Protein AF-A0AAP4V3U7-F1 (afdb_monomer_lite)

Sequence (172 aa):
MREKKFRYTFKHIATDNIERKIYTLSQLETRNASELSPCFNSEFGYELIGRDEFTGLKDKLGNDIYEEDLIERNDGQIRRVYWHDKFADWVATDFGDSLYLFADESEVVGTTRGTMKIAYIINEDGTSNENFIIELKDYKKGVIIENYGEKFEVVSDNTSTVSILRISEENK

Secondary structure (DSSP, 8-state):
-PPPEEEEEEEETTT--EEEEEEEHHHHHHS-HHHH-GGG-GGGTEEEEEEEEEEEEE-TTSPEEETTEEEE-TTS-EEEEEEETTTTEEEETTTTEEGGGTGGG-EEEEESSSSEEEEEE--TTS---EEEEEE-S---TT-EEEETTEEEEEEEE-SSEEEEEE--TT--

Foldseek 3Di:
DPWKKKWWWKAQQVPRDIDIDMDTPVRVVPDDPCVRDVLSPCVRRIDTQDIWIFQPFAALVRHTDTAQFWKAAPLRDTWGWHQDPVVRAIATPDPRPHCVVCRNRIDRPGGLSGQKAKEFEADPVRDGDDIDIDGDPDADFQDWDADPNWIWGFHDDDSHYTYIYTDDPPPD

pLDDT: mean 87.05, std 10.26, range [39.94, 97.38]

InterPro domains:
  IPR019096 YopX protein [PF09643] (49-110)
  IPR023385 YopX-like, C-terminal [G3DSA:2.30.30.290] (56-167)

Structure (mmCIF, N/CA/C/O backbone):
data_AF-A0AAP4V3U7-F1
#
_entry.id   AF-A0AAP4V3U7-F1
#
loop_
_atom_site.group_PDB
_atom_site.id
_atom_site.type_symbol
_atom_site.label_atom_id
_atom_site.label_alt_id
_atom_site.label_comp_id
_atom_site.label_asym_id
_atom_site.label_entity_id
_atom_site.label_seq_id
_atom_site.pdbx_PDB_ins_code
_atom_site.Cartn_x
_atom_site.Cartn_y
_atom_site.Cartn_z
_atom_site.occupancy
_atom_site.B_iso_or_equiv
_atom_site.auth_seq_id
_atom_site.auth_comp_id
_atom_site.auth_asym_id
_atom_site.auth_atom_id
_atom_site.pdbx_PDB_model_num
ATOM 1 N N . MET A 1 1 ? 7.558 5.387 24.493 1.00 52.84 1 MET A N 1
ATOM 2 C CA . MET A 1 1 ? 7.219 4.488 23.368 1.00 52.84 1 MET A CA 1
ATOM 3 C C . MET A 1 1 ? 6.682 5.370 22.248 1.00 52.84 1 MET A C 1
ATOM 5 O O . MET A 1 1 ? 5.923 6.276 22.571 1.00 52.84 1 MET A O 1
ATOM 9 N N . ARG A 1 2 ? 7.131 5.217 20.993 1.00 70.50 2 ARG A N 1
ATOM 10 C CA . ARG A 1 2 ? 6.534 5.971 19.871 1.00 70.50 2 ARG A CA 1
ATOM 11 C C . ARG A 1 2 ? 5.090 5.491 19.700 1.00 70.50 2 ARG A C 1
ATOM 13 O O . ARG A 1 2 ? 4.848 4.293 19.818 1.00 70.50 2 ARG A O 1
ATOM 20 N N . GLU A 1 3 ? 4.148 6.407 19.501 1.00 81.69 3 GLU A N 1
ATOM 21 C CA . GLU A 1 3 ? 2.739 6.040 19.353 1.00 81.69 3 GLU A CA 1
ATOM 22 C C . GLU A 1 3 ? 2.547 5.226 18.065 1.00 81.69 3 GLU A C 1
ATOM 24 O O . GLU A 1 3 ? 2.918 5.671 16.976 1.00 81.69 3 GLU A O 1
ATOM 29 N N . LYS A 1 4 ? 2.006 4.009 18.200 1.00 91.00 4 LYS A N 1
ATOM 30 C CA . LYS A 1 4 ? 1.676 3.150 17.060 1.00 91.00 4 LYS A CA 1
ATOM 31 C C . LYS A 1 4 ? 0.425 3.677 16.368 1.00 91.00 4 LYS A C 1
ATOM 33 O O . LYS A 1 4 ? -0.514 4.106 17.039 1.00 91.00 4 LYS A O 1
ATOM 38 N N . LYS A 1 5 ? 0.406 3.621 15.039 1.00 95.19 5 LYS A N 1
ATOM 39 C CA . LYS A 1 5 ? -0.720 4.045 14.201 1.00 95.19 5 LYS A CA 1
ATOM 40 C C . LYS A 1 5 ? -1.063 2.938 13.217 1.00 95.19 5 LYS A C 1
ATOM 42 O O . LYS A 1 5 ? -0.170 2.250 12.731 1.00 95.19 5 LYS A O 1
ATOM 47 N N . PHE A 1 6 ? -2.345 2.815 12.912 1.00 96.06 6 PHE A N 1
ATOM 48 C CA . PHE A 1 6 ? -2.863 1.883 11.922 1.00 96.06 6 PHE A CA 1
ATOM 49 C C . PHE A 1 6 ? -3.754 2.624 10.943 1.00 96.06 6 PHE A C 1
ATOM 51 O O . PHE A 1 6 ? -4.601 3.429 11.348 1.00 96.06 6 PHE A O 1
ATOM 58 N N . ARG A 1 7 ? -3.587 2.318 9.661 1.00 96.75 7 ARG A N 1
ATOM 59 C CA . ARG A 1 7 ? -4.485 2.755 8.601 1.00 96.75 7 ARG A CA 1
ATOM 60 C C . ARG A 1 7 ? -5.429 1.615 8.245 1.00 96.75 7 ARG A C 1
ATOM 62 O O . ARG A 1 7 ? -5.001 0.530 7.868 1.00 96.75 7 ARG A O 1
ATOM 69 N N . TYR A 1 8 ? -6.721 1.877 8.359 1.00 95.69 8 TYR A N 1
ATOM 70 C CA . TYR A 1 8 ? -7.785 0.978 7.937 1.00 95.69 8 TYR A CA 1
ATOM 71 C C . TYR A 1 8 ? -8.337 1.467 6.607 1.00 95.69 8 TYR A C 1
ATOM 73 O O . TYR A 1 8 ? -8.726 2.632 6.493 1.00 95.69 8 TYR A O 1
ATOM 81 N N . THR A 1 9 ? -8.380 0.577 5.620 1.00 95.12 9 THR A N 1
ATOM 82 C CA . THR A 1 9 ? -8.947 0.865 4.301 1.00 95.12 9 THR A CA 1
ATOM 83 C C . THR A 1 9 ? -10.236 0.078 4.126 1.00 95.12 9 THR A C 1
ATOM 85 O O . THR A 1 9 ? -10.233 -1.151 4.191 1.00 95.12 9 THR A O 1
ATOM 88 N N . PHE A 1 10 ? -11.329 0.793 3.891 1.00 94.69 10 PHE A N 1
ATOM 89 C CA . PHE A 1 10 ? -12.663 0.247 3.698 1.00 94.69 10 PHE A CA 1
ATOM 90 C C . PHE A 1 10 ? -13.143 0.491 2.278 1.00 94.69 10 PHE A C 1
ATOM 92 O O . PHE A 1 10 ? -12.826 1.517 1.680 1.00 94.69 10 PHE A O 1
ATOM 99 N N . LYS A 1 11 ? -13.961 -0.427 1.777 1.00 93.19 11 LYS A N 1
ATOM 100 C CA . LYS A 1 11 ? -14.656 -0.319 0.503 1.00 93.19 11 LYS A CA 1
ATOM 101 C C . LYS A 1 11 ? -16.158 -0.338 0.746 1.00 93.19 11 LYS A C 1
ATOM 103 O O . LYS A 1 11 ? -16.675 -1.279 1.341 1.00 93.19 11 LYS A O 1
ATOM 108 N N . HIS A 1 12 ? -16.862 0.692 0.297 1.00 94.00 12 HIS A N 1
ATOM 109 C CA . HIS A 1 12 ? -18.318 0.694 0.313 1.00 94.00 12 HIS A CA 1
ATOM 110 C C . HIS A 1 12 ? -18.842 -0.173 -0.834 1.00 94.00 12 HIS A C 1
ATOM 112 O O . HIS A 1 12 ? -18.611 0.133 -2.004 1.00 94.00 12 HIS A O 1
ATOM 118 N N . ILE A 1 13 ? -19.563 -1.245 -0.511 1.00 91.44 13 ILE A N 1
ATOM 119 C CA . ILE A 1 13 ? -19.946 -2.291 -1.471 1.00 91.44 13 ILE A CA 1
ATOM 120 C C . ILE A 1 13 ? -20.829 -1.731 -2.593 1.00 91.44 13 ILE A C 1
ATOM 122 O O . ILE A 1 13 ? -20.663 -2.098 -3.751 1.00 91.44 13 ILE A O 1
ATOM 126 N N . ALA A 1 14 ? -21.760 -0.827 -2.272 1.00 92.56 14 ALA A N 1
ATOM 127 C CA . ALA A 1 14 ? -22.731 -0.340 -3.251 1.00 92.56 14 ALA A CA 1
ATOM 128 C C . ALA A 1 14 ? -22.174 0.727 -4.210 1.00 92.56 14 ALA A C 1
ATOM 130 O O . ALA A 1 14 ? -22.722 0.905 -5.294 1.00 92.56 14 ALA A O 1
ATOM 131 N N . THR A 1 15 ? -21.130 1.463 -3.813 1.00 91.50 15 THR A N 1
ATOM 132 C CA . THR A 1 15 ? -20.602 2.594 -4.605 1.00 91.50 15 THR A CA 1
ATOM 133 C C . THR A 1 15 ? -19.156 2.421 -5.044 1.00 91.50 15 THR A C 1
ATOM 135 O O . THR A 1 15 ? -18.649 3.279 -5.755 1.00 91.50 15 THR A O 1
ATOM 138 N N . ASP A 1 16 ? -18.486 1.351 -4.614 1.00 87.94 16 ASP A N 1
ATOM 139 C CA . ASP A 1 16 ? -17.053 1.117 -4.829 1.00 87.94 16 ASP A CA 1
ATOM 140 C C . ASP A 1 16 ? -16.130 2.161 -4.163 1.00 87.94 16 ASP A C 1
ATOM 142 O O . ASP A 1 16 ? -14.914 2.130 -4.343 1.00 87.94 16 ASP A O 1
ATOM 146 N N . ASN A 1 17 ? -16.684 3.073 -3.351 1.00 90.56 17 ASN A N 1
ATOM 147 C CA . ASN A 1 17 ? -15.917 4.142 -2.712 1.00 90.56 17 ASN A CA 1
ATOM 148 C C . ASN A 1 17 ? -14.926 3.581 -1.690 1.00 90.56 17 ASN A C 1
ATOM 150 O O . ASN A 1 17 ? -15.295 2.771 -0.836 1.00 90.56 17 ASN A O 1
ATOM 154 N N . ILE A 1 18 ? -13.692 4.084 -1.729 1.00 91.00 18 ILE A N 1
ATOM 155 C CA . ILE A 1 18 ? -12.637 3.723 -0.782 1.00 91.00 18 ILE A CA 1
ATOM 156 C C . ILE A 1 18 ? -12.520 4.790 0.306 1.00 91.00 18 ILE A C 1
ATOM 158 O O . ILE A 1 18 ? -12.238 5.954 0.022 1.00 91.00 18 ILE A O 1
ATOM 162 N N . GLU A 1 19 ? -12.675 4.383 1.564 1.00 93.56 19 GLU A N 1
ATOM 163 C CA . GLU A 1 19 ? -12.447 5.230 2.734 1.00 93.56 19 GLU A CA 1
ATOM 164 C C . GLU A 1 19 ? -11.223 4.768 3.520 1.00 93.56 19 GLU A C 1
ATOM 166 O O . GLU A 1 19 ? -11.064 3.586 3.820 1.00 93.56 19 GLU A O 1
ATOM 171 N N . ARG A 1 20 ? -10.369 5.718 3.908 1.00 93.94 20 ARG A N 1
ATOM 172 C CA . ARG A 1 20 ? -9.185 5.456 4.733 1.00 93.94 20 ARG A CA 1
ATOM 173 C C . ARG A 1 20 ? -9.323 6.160 6.071 1.00 93.94 20 ARG A C 1
ATOM 175 O O . ARG A 1 20 ? -9.617 7.355 6.117 1.00 93.94 20 ARG A O 1
ATOM 182 N N . LYS A 1 21 ? -9.110 5.425 7.159 1.00 95.25 21 LYS A N 1
ATOM 183 C CA . LYS A 1 21 ? -9.140 5.953 8.526 1.00 95.25 21 LYS A CA 1
ATOM 184 C C . LYS A 1 21 ? -7.837 5.613 9.232 1.00 95.25 21 LYS A C 1
ATOM 186 O O . LYS A 1 21 ? -7.405 4.464 9.202 1.00 95.25 21 LYS A O 1
ATOM 191 N N . ILE A 1 22 ? -7.225 6.606 9.863 1.00 95.56 22 ILE A N 1
ATOM 192 C CA . ILE A 1 22 ? -5.996 6.435 10.637 1.00 95.56 22 ILE A CA 1
ATOM 193 C C . ILE A 1 22 ? -6.354 6.553 12.111 1.00 95.56 22 ILE A C 1
ATOM 195 O O . ILE A 1 22 ? -6.983 7.532 12.514 1.00 95.56 22 ILE A O 1
ATOM 199 N N . TYR A 1 23 ? -5.933 5.569 12.900 1.00 95.25 23 TYR A N 1
ATOM 200 C CA . TYR A 1 23 ? -6.111 5.570 14.347 1.00 95.25 23 TYR A CA 1
ATOM 201 C C . TYR A 1 23 ? -4.802 5.256 15.047 1.00 95.25 23 TYR A C 1
ATOM 203 O O . TYR A 1 23 ? -4.029 4.406 14.600 1.00 95.25 23 TYR A O 1
ATOM 211 N N . THR A 1 24 ? -4.568 5.921 16.171 1.00 94.00 24 THR A N 1
ATOM 212 C CA . THR A 1 24 ? -3.497 5.534 17.082 1.00 94.00 24 THR A CA 1
ATOM 213 C C . THR A 1 24 ? -3.913 4.313 17.897 1.00 94.00 24 THR A C 1
ATOM 215 O O . THR A 1 24 ? -5.103 4.062 18.098 1.00 94.00 24 THR A O 1
ATOM 218 N N . LEU A 1 25 ? -2.942 3.550 18.398 1.00 91.38 25 LEU A N 1
ATOM 219 C CA . LEU A 1 25 ? -3.223 2.414 19.278 1.00 91.38 25 LEU A CA 1
ATOM 220 C C . LEU A 1 25 ? -4.029 2.853 20.511 1.00 91.38 25 LEU A C 1
ATOM 222 O O . LEU A 1 25 ? -5.016 2.212 20.851 1.00 91.38 25 LEU A O 1
ATOM 226 N N . SER A 1 26 ? -3.698 4.012 21.086 1.00 90.81 26 SER A N 1
ATOM 227 C CA . SER A 1 26 ? -4.426 4.608 22.211 1.00 90.81 26 SER A CA 1
ATOM 228 C C . SER A 1 26 ? -5.915 4.820 21.898 1.00 90.81 26 SER A C 1
ATOM 230 O O . SER A 1 26 ? -6.777 4.574 22.738 1.00 90.81 26 SER A O 1
ATOM 232 N N . GLN A 1 27 ? -6.247 5.268 20.681 1.00 92.06 27 GLN A N 1
ATOM 233 C CA . GLN A 1 27 ? -7.641 5.445 20.255 1.00 92.06 27 GLN A CA 1
ATOM 234 C C . GLN A 1 27 ? -8.371 4.107 20.101 1.00 92.06 27 GLN A C 1
ATOM 236 O O . GLN A 1 27 ? -9.544 4.013 20.458 1.00 92.06 27 GLN A O 1
ATOM 241 N N . LEU A 1 28 ? -7.680 3.086 19.588 1.00 90.94 28 LEU A N 1
ATOM 242 C CA . LEU A 1 28 ? -8.231 1.740 19.415 1.00 90.94 28 LEU A CA 1
ATOM 243 C C . LEU A 1 28 ? -8.481 1.037 20.758 1.00 90.94 28 LEU A C 1
ATOM 245 O O . LEU A 1 28 ? -9.437 0.282 20.880 1.00 90.94 28 LEU A O 1
ATOM 249 N N . GLU A 1 29 ? -7.647 1.293 21.765 1.00 90.69 29 GLU A N 1
ATOM 250 C CA . GLU A 1 29 ? -7.764 0.688 23.098 1.00 90.69 29 GLU A CA 1
ATOM 251 C C . GLU A 1 29 ? -8.825 1.364 23.983 1.00 90.69 29 GLU A C 1
ATOM 253 O O . GLU A 1 29 ? -9.303 0.762 24.943 1.00 90.69 29 GLU A O 1
ATOM 258 N N . THR A 1 30 ? -9.203 2.611 23.684 1.00 90.12 30 THR A N 1
ATOM 259 C CA . THR A 1 30 ? -10.080 3.422 24.552 1.00 90.12 30 THR A CA 1
ATOM 260 C C . THR A 1 30 ? -11.525 3.523 24.081 1.00 90.12 30 THR A C 1
ATOM 262 O O . THR A 1 30 ? -12.385 3.925 24.865 1.00 90.12 30 THR A O 1
ATOM 265 N N . ARG A 1 31 ? -11.819 3.193 22.819 1.00 84.31 31 ARG A N 1
ATOM 266 C CA . ARG A 1 31 ? -13.148 3.369 22.218 1.00 84.31 31 ARG A CA 1
ATOM 267 C C . ARG A 1 31 ? -13.608 2.087 21.543 1.00 84.31 31 ARG A C 1
ATOM 269 O O . ARG A 1 31 ? -12.808 1.370 20.949 1.00 84.31 31 ARG A O 1
ATOM 276 N N . ASN A 1 32 ? -14.914 1.829 21.569 1.00 83.25 32 ASN A N 1
ATOM 277 C CA . ASN A 1 32 ? -15.480 0.748 20.765 1.00 83.25 32 ASN A CA 1
ATOM 278 C C . ASN A 1 32 ? -15.311 1.060 19.269 1.00 83.25 32 ASN A C 1
ATOM 280 O O . ASN A 1 32 ? -15.444 2.211 18.850 1.00 83.25 32 ASN A O 1
ATOM 284 N N . ALA A 1 33 ? -15.082 0.036 18.440 1.00 76.94 33 ALA A N 1
ATOM 285 C CA . ALA A 1 33 ? -14.844 0.214 17.003 1.00 76.94 33 ALA A CA 1
ATOM 286 C C . ALA A 1 33 ? -15.977 0.981 16.287 1.00 76.94 33 ALA A C 1
ATOM 288 O O . ALA A 1 33 ? -15.714 1.843 15.450 1.00 76.94 33 ALA A O 1
ATOM 289 N N . SER A 1 34 ? -17.234 0.740 16.672 1.00 76.50 34 SER A N 1
ATOM 290 C CA . SER A 1 34 ? -18.414 1.431 16.131 1.00 76.50 34 SER A CA 1
ATOM 291 C C . SER A 1 34 ? -18.456 2.932 16.441 1.00 76.50 34 SER A C 1
ATOM 293 O O . SER A 1 34 ? -19.124 3.687 15.742 1.00 76.50 34 SER A O 1
ATOM 295 N N . GLU A 1 35 ? -17.746 3.385 17.476 1.00 85.69 35 GLU A N 1
ATOM 296 C CA . GLU A 1 35 ? -17.652 4.800 17.855 1.00 85.69 35 GLU A CA 1
ATOM 297 C C . GLU A 1 35 ? -16.512 5.529 17.127 1.00 85.69 35 GLU A C 1
ATOM 299 O O . GLU A 1 35 ? -16.461 6.763 17.131 1.00 85.69 35 GLU A O 1
ATOM 304 N N . LEU A 1 36 ? -15.582 4.780 16.522 1.00 87.38 36 LEU A N 1
ATOM 305 C CA . LEU A 1 36 ? -14.452 5.328 15.774 1.00 87.38 36 LEU A CA 1
ATOM 306 C C . LEU A 1 36 ? -14.854 5.753 14.362 1.00 87.38 36 LEU A C 1
ATOM 308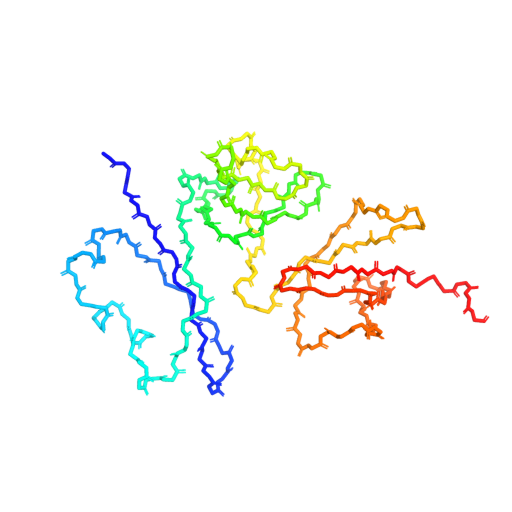 O O . LEU A 1 36 ? -14.358 6.766 13.864 1.00 87.38 36 LEU A O 1
ATOM 312 N N . SER A 1 37 ? -15.727 4.982 13.709 1.00 89.69 37 SER A N 1
ATOM 313 C CA . SER A 1 37 ? -16.293 5.314 12.401 1.00 89.69 37 SER A CA 1
ATOM 314 C C . SER A 1 37 ? -17.479 4.405 12.051 1.00 89.69 37 SER A C 1
ATOM 316 O O . SER A 1 37 ? -17.431 3.212 12.360 1.00 89.69 37 SER A O 1
ATOM 318 N N . PRO A 1 38 ? -18.484 4.917 11.308 1.00 89.50 38 PRO A N 1
ATOM 319 C CA . PRO A 1 38 ? -19.522 4.085 10.698 1.00 89.50 38 PRO A CA 1
ATOM 320 C C . PRO A 1 38 ? -18.972 2.956 9.818 1.00 89.50 38 PRO A C 1
ATOM 322 O O . PRO A 1 38 ? -19.613 1.919 9.709 1.00 89.50 38 PRO A O 1
ATOM 325 N N . CYS A 1 39 ? -17.771 3.105 9.243 1.00 91.50 39 CYS A N 1
ATOM 326 C CA . CYS A 1 39 ? -17.154 2.081 8.394 1.00 91.50 39 CYS A CA 1
ATOM 327 C C . CYS A 1 39 ? -16.874 0.759 9.131 1.00 91.50 39 CYS A C 1
ATOM 329 O O . CYS A 1 39 ? -16.740 -0.278 8.490 1.00 91.50 39 CYS A O 1
ATOM 331 N N . PHE A 1 40 ? -16.799 0.772 10.468 1.00 88.88 40 PHE A N 1
ATOM 332 C CA . PHE A 1 40 ? -16.653 -0.444 11.275 1.00 88.88 40 PHE A CA 1
ATOM 333 C C . PHE A 1 40 ? -17.976 -1.171 11.544 1.00 88.88 40 PHE A C 1
ATOM 335 O O . PHE A 1 40 ? -17.949 -2.276 12.083 1.00 88.88 40 PHE A O 1
ATOM 342 N N . ASN A 1 41 ? -19.121 -0.580 11.197 1.00 86.62 41 ASN A N 1
ATOM 343 C CA . ASN A 1 41 ? -20.413 -1.247 11.289 1.00 86.62 41 ASN A CA 1
ATOM 344 C C . ASN A 1 41 ? -20.811 -1.783 9.901 1.00 86.62 41 ASN A C 1
ATOM 346 O O . ASN A 1 41 ? -21.043 -1.023 8.959 1.00 86.62 41 ASN A O 1
ATOM 350 N N . SER A 1 42 ? -20.909 -3.111 9.801 1.00 79.25 42 SER A N 1
ATOM 351 C CA . SER A 1 42 ? -21.269 -3.833 8.577 1.00 79.25 42 SER A CA 1
ATOM 352 C C . SER A 1 42 ? -22.657 -3.471 8.035 1.00 79.25 42 SER A C 1
ATOM 354 O O . SER A 1 42 ? -22.894 -3.624 6.839 1.00 79.25 42 SER A O 1
ATOM 356 N N . GLU A 1 43 ? -23.559 -2.939 8.864 1.00 88.00 43 GLU A N 1
ATOM 357 C CA . GLU A 1 43 ? -24.886 -2.468 8.443 1.00 88.00 43 GLU A CA 1
ATOM 358 C C . GLU A 1 43 ? -24.818 -1.278 7.475 1.00 88.00 43 GLU A C 1
ATOM 360 O O . GLU A 1 43 ? -25.723 -1.098 6.663 1.00 88.00 43 GLU A O 1
ATOM 365 N N . PHE A 1 44 ? -23.737 -0.490 7.507 1.00 90.12 44 PHE A N 1
ATOM 366 C CA . PHE A 1 44 ? -23.528 0.621 6.571 1.00 90.12 44 PHE A CA 1
ATOM 367 C C . PHE A 1 44 ? -22.879 0.187 5.250 1.00 90.12 44 PHE A C 1
ATOM 369 O O . PHE A 1 44 ? -22.486 1.041 4.461 1.00 90.12 44 PHE A O 1
ATOM 376 N N . GLY A 1 45 ? -22.750 -1.120 4.995 1.00 93.56 45 GLY A N 1
ATOM 377 C CA . GLY A 1 45 ? -22.314 -1.641 3.697 1.00 93.56 45 GLY A CA 1
ATOM 378 C C . GLY A 1 45 ? -20.827 -1.447 3.396 1.00 93.56 45 GLY A C 1
ATOM 379 O O . GLY A 1 45 ? -20.441 -1.447 2.227 1.00 93.56 45 GLY A O 1
ATOM 380 N N . TYR A 1 46 ? -19.993 -1.274 4.424 1.00 94.00 46 TYR A N 1
ATOM 381 C CA . TYR A 1 46 ? -18.540 -1.223 4.280 1.00 94.00 46 TYR A CA 1
ATOM 382 C C . TYR A 1 46 ? -17.909 -2.595 4.506 1.00 94.00 46 TYR A C 1
ATOM 384 O O . TYR A 1 46 ? -18.209 -3.293 5.473 1.00 94.00 46 TYR A O 1
ATOM 392 N N . GLU A 1 47 ? -16.973 -2.940 3.632 1.00 93.50 47 GLU A N 1
ATOM 393 C CA . GLU A 1 47 ? -16.062 -4.065 3.779 1.00 93.50 47 GLU A CA 1
ATOM 394 C C . GLU A 1 47 ? -14.670 -3.544 4.144 1.00 93.50 47 GLU A C 1
ATOM 396 O O . GLU A 1 47 ? -14.173 -2.590 3.544 1.00 93.50 47 GLU A O 1
ATOM 401 N N . LEU A 1 48 ? -14.016 -4.166 5.123 1.00 93.44 48 LEU A N 1
ATOM 402 C CA . LEU A 1 48 ? -12.634 -3.848 5.462 1.00 93.44 48 LEU A CA 1
ATOM 403 C C . LEU A 1 48 ? -11.677 -4.622 4.548 1.00 93.44 48 LEU A C 1
ATOM 405 O O . LEU A 1 48 ? -11.599 -5.845 4.635 1.00 93.44 48 LEU A O 1
ATOM 409 N N . ILE A 1 49 ? -10.898 -3.902 3.742 1.00 92.38 49 ILE A N 1
ATOM 410 C CA . ILE A 1 49 ? -10.007 -4.481 2.724 1.00 92.38 49 ILE A CA 1
ATOM 411 C C . ILE A 1 49 ? -8.512 -4.304 3.033 1.00 92.38 49 ILE A C 1
ATOM 413 O O . ILE A 1 49 ? -7.661 -4.821 2.310 1.00 92.38 49 ILE A O 1
ATOM 417 N N . GLY A 1 50 ? -8.162 -3.574 4.096 1.00 93.19 50 GLY A N 1
ATOM 418 C CA . GLY A 1 50 ? -6.766 -3.367 4.476 1.00 93.19 50 GLY A CA 1
ATOM 419 C C . GLY A 1 50 ? -6.591 -2.895 5.911 1.00 93.19 50 GLY A C 1
ATOM 420 O O . GLY A 1 50 ? -7.378 -2.088 6.408 1.00 93.19 50 GLY A O 1
ATOM 421 N N . ARG A 1 51 ? -5.544 -3.404 6.560 1.00 95.44 51 ARG A N 1
ATOM 422 C CA . ARG A 1 51 ? -5.002 -2.907 7.825 1.00 95.44 51 ARG A CA 1
ATOM 423 C C . ARG A 1 51 ? -3.508 -2.751 7.608 1.00 95.44 51 ARG A C 1
ATOM 425 O O . ARG A 1 51 ? -2.845 -3.756 7.388 1.00 95.44 51 ARG A O 1
ATOM 432 N N . ASP A 1 52 ? -3.027 -1.522 7.656 1.00 96.19 52 ASP A N 1
ATOM 433 C CA . ASP A 1 52 ? -1.637 -1.210 7.357 1.00 96.19 52 ASP A CA 1
ATOM 434 C C . ASP A 1 52 ? -0.988 -0.597 8.600 1.00 96.19 52 ASP A C 1
ATOM 436 O O . ASP A 1 52 ? -1.509 0.373 9.173 1.00 96.19 52 ASP A O 1
ATOM 440 N N . GLU A 1 53 ? 0.132 -1.165 9.044 1.00 96.88 53 GLU A N 1
ATOM 441 C CA . GLU A 1 53 ? 0.894 -0.619 10.168 1.00 96.88 53 GLU A CA 1
ATOM 442 C C . GLU A 1 53 ? 1.724 0.589 9.718 1.00 96.88 53 GLU A C 1
ATOM 444 O O . GLU A 1 53 ? 2.297 0.622 8.628 1.00 96.88 53 GLU A O 1
ATOM 449 N N . PHE A 1 54 ? 1.775 1.618 10.565 1.00 96.69 54 PHE A N 1
ATOM 450 C CA . PHE A 1 54 ? 2.684 2.738 10.369 1.00 96.69 54 PHE A CA 1
ATOM 451 C C . PHE A 1 54 ? 4.133 2.282 10.541 1.00 96.69 54 PHE A C 1
ATOM 453 O O . PHE A 1 54 ? 4.513 1.792 11.604 1.00 96.69 54 PHE A O 1
ATOM 460 N N . THR A 1 55 ? 4.965 2.551 9.539 1.00 96.00 55 THR A N 1
ATOM 461 C CA . THR A 1 55 ? 6.373 2.126 9.532 1.00 96.00 55 THR A CA 1
ATOM 462 C C . THR A 1 55 ? 7.234 2.831 10.584 1.00 96.00 55 THR A C 1
ATOM 464 O O . THR A 1 55 ? 8.319 2.366 10.927 1.00 96.00 55 THR A O 1
ATOM 467 N N . GLY A 1 56 ? 6.775 3.975 11.106 1.00 95.19 56 GLY A N 1
ATOM 468 C CA . GLY A 1 56 ? 7.599 4.863 11.927 1.00 95.19 56 GLY A CA 1
ATOM 469 C C . GLY A 1 56 ? 8.382 5.900 11.119 1.00 95.19 56 GLY A C 1
ATOM 470 O O . GLY A 1 56 ? 9.053 6.734 11.732 1.00 95.19 56 GLY A O 1
ATOM 471 N N . LEU A 1 57 ? 8.293 5.858 9.786 1.00 96.06 57 LEU A N 1
ATOM 472 C CA . LEU A 1 57 ? 9.050 6.687 8.849 1.00 96.06 57 LEU A CA 1
ATOM 473 C C . LEU A 1 57 ? 8.144 7.673 8.111 1.00 96.06 57 LEU A C 1
ATOM 475 O O . LEU A 1 57 ? 6.922 7.514 8.062 1.00 96.06 57 LEU A O 1
ATOM 479 N N . LYS A 1 58 ? 8.764 8.714 7.560 1.00 97.00 58 LYS A N 1
ATOM 480 C CA . LYS A 1 58 ? 8.092 9.737 6.767 1.00 97.00 58 LYS A CA 1
ATOM 481 C C . LYS A 1 58 ? 8.759 9.885 5.413 1.00 97.00 58 LYS A C 1
ATOM 483 O O . LYS A 1 58 ? 9.964 9.676 5.315 1.00 97.00 58 LYS A O 1
ATOM 488 N N . ASP A 1 59 ? 7.962 10.243 4.418 1.00 97.38 59 ASP A N 1
ATOM 489 C CA . ASP A 1 59 ? 8.446 10.551 3.077 1.00 97.38 59 ASP A CA 1
ATOM 490 C C . ASP A 1 59 ? 9.087 11.954 3.011 1.00 97.38 59 ASP A C 1
ATOM 492 O O . ASP A 1 59 ? 9.073 12.708 3.995 1.00 97.38 59 ASP A O 1
ATOM 496 N N . LYS A 1 60 ? 9.619 12.334 1.845 1.00 97.06 60 LYS A N 1
ATOM 497 C CA . LYS A 1 60 ? 10.268 13.638 1.608 1.00 97.06 60 LYS A CA 1
ATOM 498 C C . LYS A 1 60 ? 9.348 14.848 1.828 1.00 97.06 60 LYS A C 1
ATOM 500 O O . LYS A 1 60 ? 9.827 15.969 1.994 1.00 97.06 60 LYS A O 1
ATOM 505 N N . LEU A 1 61 ? 8.029 14.640 1.826 1.00 96.94 61 LEU A N 1
ATOM 506 C CA . LEU A 1 61 ? 7.008 15.667 2.050 1.00 96.94 61 LEU A CA 1
ATOM 507 C C . LEU A 1 61 ? 6.500 15.681 3.504 1.00 96.94 61 LEU A C 1
ATOM 509 O O . LEU A 1 61 ? 5.687 16.529 3.873 1.00 96.94 61 LEU A O 1
ATOM 513 N N . GLY A 1 62 ? 6.993 14.774 4.354 1.00 96.69 62 GLY A N 1
ATOM 514 C CA . GLY A 1 62 ? 6.605 14.645 5.757 1.00 96.69 62 GLY A CA 1
ATOM 515 C C . GLY A 1 62 ? 5.359 13.783 5.996 1.00 96.69 62 GLY A C 1
ATOM 516 O O . GLY A 1 62 ? 4.885 13.709 7.143 1.00 96.69 62 GLY A O 1
ATOM 517 N N . ASN A 1 63 ? 4.837 13.112 4.967 1.00 96.25 63 ASN A N 1
ATOM 518 C CA . ASN A 1 63 ? 3.718 12.181 5.092 1.00 96.25 63 ASN A CA 1
ATOM 519 C C . ASN A 1 63 ? 4.163 10.920 5.830 1.00 96.25 63 ASN A C 1
ATOM 521 O O . ASN A 1 63 ? 5.296 10.473 5.693 1.00 96.25 63 ASN A O 1
ATOM 525 N N . ASP A 1 64 ? 3.274 10.343 6.634 1.00 97.00 64 ASP A N 1
ATOM 526 C CA . ASP A 1 64 ? 3.527 9.047 7.264 1.00 97.00 64 ASP A CA 1
ATOM 527 C C . ASP A 1 64 ? 3.505 7.925 6.219 1.00 97.00 64 ASP A C 1
ATOM 529 O O . ASP A 1 64 ? 2.548 7.842 5.451 1.00 97.00 64 ASP A O 1
ATOM 533 N N . ILE A 1 65 ? 4.497 7.033 6.259 1.00 97.12 65 ILE A N 1
ATOM 534 C CA . ILE A 1 65 ? 4.545 5.844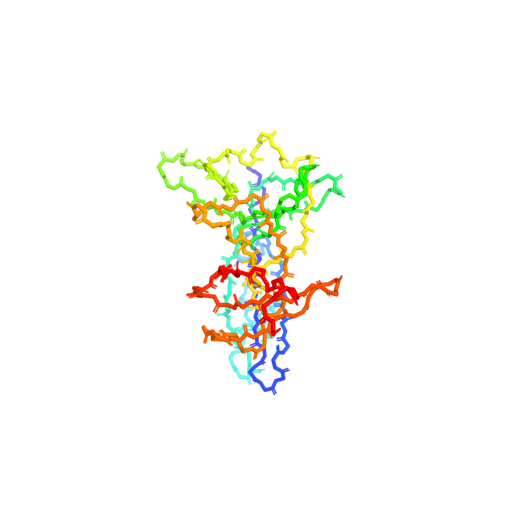 5.401 1.00 97.12 65 ILE A CA 1
ATOM 535 C C . ILE A 1 65 ? 3.951 4.650 6.153 1.00 97.12 65 ILE A C 1
ATOM 537 O O . ILE A 1 65 ? 4.354 4.350 7.283 1.00 97.12 65 ILE A O 1
ATOM 541 N N . TYR A 1 66 ? 3.021 3.948 5.521 1.00 97.12 66 TYR A N 1
ATOM 542 C CA . TYR A 1 66 ? 2.358 2.749 6.022 1.00 97.12 66 TYR A CA 1
ATOM 543 C C . TYR A 1 66 ? 2.704 1.531 5.159 1.00 97.12 66 TYR A C 1
ATOM 545 O O . TYR A 1 66 ? 3.174 1.646 4.028 1.00 97.12 66 TYR A O 1
ATOM 553 N N . GLU A 1 67 ? 2.444 0.344 5.693 1.00 95.69 67 GLU A N 1
ATOM 554 C CA . GLU A 1 67 ? 2.432 -0.890 4.910 1.00 95.69 67 GLU A CA 1
ATOM 555 C C . GLU A 1 67 ? 1.528 -0.766 3.662 1.00 95.69 67 GLU A C 1
ATOM 557 O O . GLU A 1 67 ? 0.509 -0.071 3.670 1.00 95.69 67 GLU A O 1
ATOM 562 N N . GLU A 1 68 ? 1.915 -1.431 2.570 1.00 93.56 68 GLU A N 1
ATOM 563 C CA . GLU A 1 68 ? 1.242 -1.391 1.265 1.00 93.56 68 GLU A CA 1
ATOM 564 C C . GLU A 1 68 ? 1.181 0.004 0.599 1.00 93.56 68 GLU A C 1
ATOM 566 O O . GLU A 1 68 ? 0.481 0.177 -0.407 1.00 93.56 68 GLU A O 1
ATOM 571 N N . ASP A 1 69 ? 1.917 1.002 1.105 1.00 94.94 69 ASP A N 1
ATOM 572 C CA . ASP A 1 69 ? 2.174 2.235 0.354 1.00 94.94 69 ASP A CA 1
ATOM 573 C C . ASP A 1 69 ? 3.035 1.963 -0.877 1.00 94.94 69 ASP A C 1
ATOM 575 O O . ASP A 1 69 ? 3.925 1.108 -0.882 1.00 94.94 69 ASP A O 1
ATOM 579 N N . LEU A 1 70 ? 2.744 2.717 -1.931 1.00 93.62 70 LEU A N 1
ATOM 580 C CA . LEU A 1 70 ? 3.552 2.813 -3.132 1.00 93.62 70 LEU A CA 1
ATOM 581 C C . LEU A 1 70 ? 4.409 4.062 -3.008 1.00 93.62 70 LEU A C 1
ATOM 583 O O . LEU A 1 70 ? 3.869 5.161 -2.864 1.00 93.62 70 LEU A O 1
ATOM 587 N N . ILE A 1 71 ? 5.723 3.884 -3.059 1.00 93.75 71 ILE A N 1
ATOM 588 C CA . ILE A 1 71 ? 6.685 4.973 -2.969 1.00 93.75 71 ILE A CA 1
ATOM 589 C C . ILE A 1 71 ? 7.477 5.110 -4.263 1.00 93.75 71 ILE A C 1
ATOM 591 O O . ILE A 1 71 ? 7.962 4.119 -4.805 1.00 93.75 71 ILE A O 1
ATOM 595 N N . GLU A 1 72 ? 7.612 6.336 -4.748 1.00 93.31 72 GLU A N 1
ATOM 596 C CA . GLU A 1 72 ? 8.468 6.689 -5.876 1.00 93.31 72 GLU A CA 1
ATOM 597 C C . GLU A 1 72 ? 9.799 7.232 -5.345 1.00 93.31 72 GLU A C 1
ATOM 599 O O . GLU A 1 72 ? 9.822 8.096 -4.461 1.00 93.31 72 GLU A O 1
ATOM 604 N N . ARG A 1 73 ? 10.912 6.704 -5.862 1.00 88.94 73 ARG A N 1
ATOM 605 C CA . ARG A 1 73 ? 12.267 7.178 -5.541 1.00 88.94 73 ARG A CA 1
ATOM 606 C C . ARG A 1 73 ? 12.793 8.102 -6.636 1.00 88.94 73 ARG A C 1
ATOM 608 O O . ARG A 1 73 ? 12.209 8.246 -7.704 1.00 88.94 73 ARG A O 1
ATOM 615 N N . ASN A 1 74 ? 13.954 8.697 -6.382 1.00 86.12 74 ASN A N 1
ATOM 616 C CA . ASN A 1 74 ? 14.633 9.593 -7.323 1.00 86.12 74 ASN A CA 1
ATOM 617 C C . ASN A 1 74 ? 15.027 8.931 -8.658 1.00 86.12 74 ASN A C 1
ATOM 619 O O . ASN A 1 74 ? 15.340 9.638 -9.612 1.00 86.12 74 ASN A O 1
ATOM 623 N N . ASP A 1 75 ? 15.031 7.598 -8.729 1.00 86.50 75 ASP A N 1
ATOM 624 C CA . ASP A 1 75 ? 15.238 6.835 -9.964 1.00 86.50 75 ASP A CA 1
ATOM 625 C C . ASP A 1 75 ? 13.956 6.679 -10.806 1.00 86.50 75 ASP A C 1
ATOM 627 O O . ASP A 1 75 ? 14.002 6.056 -11.863 1.00 86.50 75 ASP A O 1
ATOM 631 N N . GLY A 1 76 ? 12.825 7.236 -10.355 1.00 87.12 76 GLY A N 1
ATOM 632 C CA . GLY A 1 76 ? 11.516 7.133 -11.008 1.00 87.12 76 GLY A CA 1
ATOM 633 C C . GLY A 1 76 ? 10.824 5.782 -10.807 1.00 87.12 76 GLY A C 1
ATOM 634 O O . GLY A 1 76 ? 9.731 5.572 -11.321 1.00 87.12 76 GLY A O 1
ATOM 635 N N . GLN A 1 77 ? 11.436 4.855 -10.064 1.00 87.44 77 GLN A N 1
ATOM 636 C CA . GLN A 1 77 ? 10.873 3.528 -9.840 1.00 87.44 77 GLN A CA 1
ATOM 637 C C . GLN A 1 77 ? 9.926 3.541 -8.642 1.00 87.44 77 GLN A C 1
ATOM 639 O O . GLN A 1 77 ? 10.270 3.990 -7.540 1.00 87.44 77 GLN A O 1
ATOM 644 N N . ILE A 1 78 ? 8.745 2.967 -8.854 1.00 90.88 78 ILE A N 1
ATOM 645 C CA . ILE A 1 78 ? 7.689 2.831 -7.858 1.00 90.88 78 ILE A CA 1
ATOM 646 C C . ILE A 1 78 ? 7.815 1.479 -7.169 1.00 90.88 78 ILE A C 1
ATOM 648 O O . ILE A 1 78 ? 7.942 0.434 -7.808 1.00 90.88 78 ILE A O 1
ATOM 652 N N . ARG A 1 79 ? 7.768 1.487 -5.840 1.00 89.88 79 ARG A N 1
ATOM 653 C CA . ARG A 1 79 ? 8.013 0.308 -5.010 1.00 89.88 79 ARG A CA 1
ATOM 654 C C . ARG A 1 79 ? 6.945 0.171 -3.951 1.00 89.88 79 ARG A C 1
ATOM 656 O O . ARG A 1 79 ? 6.470 1.164 -3.410 1.00 89.88 79 ARG A O 1
ATOM 663 N N . ARG A 1 80 ? 6.589 -1.067 -3.620 1.00 92.44 80 ARG A N 1
ATOM 664 C CA . ARG A 1 80 ? 5.628 -1.348 -2.555 1.00 92.44 80 ARG A CA 1
ATOM 665 C C . ARG A 1 80 ? 6.341 -1.535 -1.224 1.00 92.44 80 ARG A C 1
ATOM 667 O O . ARG A 1 80 ? 7.269 -2.339 -1.148 1.00 92.44 80 ARG A O 1
ATOM 674 N N . VAL A 1 81 ? 5.851 -0.869 -0.186 1.00 94.44 81 VAL A N 1
ATOM 675 C CA . VAL A 1 81 ? 6.291 -1.033 1.203 1.00 94.44 81 VAL A CA 1
ATOM 676 C C . VAL A 1 81 ? 5.660 -2.278 1.825 1.00 94.44 81 VAL A C 1
ATOM 678 O O . VAL A 1 81 ? 4.445 -2.452 1.760 1.00 94.44 81 VAL A O 1
ATOM 681 N N . TYR A 1 82 ? 6.462 -3.134 2.457 1.00 93.62 82 TYR A N 1
ATOM 682 C CA . TYR A 1 82 ? 5.980 -4.301 3.202 1.00 93.62 82 TYR A CA 1
ATOM 683 C C . TYR A 1 82 ? 6.956 -4.706 4.313 1.00 93.62 82 TYR A C 1
ATOM 685 O O . TYR A 1 82 ? 8.129 -4.326 4.300 1.00 93.62 82 TYR A O 1
ATOM 693 N N . TRP A 1 83 ? 6.469 -5.473 5.288 1.00 94.06 83 TRP A N 1
ATOM 694 C CA . TRP A 1 83 ? 7.308 -6.049 6.336 1.00 94.06 83 TRP A CA 1
ATOM 695 C C . TRP A 1 83 ? 8.011 -7.311 5.830 1.00 94.06 83 TRP A C 1
ATOM 697 O O . TRP A 1 83 ? 7.365 -8.217 5.299 1.00 94.06 83 TRP A O 1
ATOM 707 N N . HIS A 1 84 ? 9.328 -7.403 6.012 1.00 92.94 84 HIS A N 1
ATOM 708 C CA . HIS A 1 84 ? 10.103 -8.575 5.617 1.00 92.94 84 HIS A CA 1
ATOM 709 C C . HIS A 1 84 ? 10.602 -9.355 6.839 1.00 92.94 84 HIS A C 1
ATOM 711 O O . HIS A 1 84 ? 11.632 -9.022 7.425 1.00 92.94 84 HIS A O 1
ATOM 717 N N . ASP A 1 85 ? 9.937 -10.465 7.173 1.00 91.00 85 ASP A N 1
ATOM 718 C CA . ASP A 1 85 ? 10.197 -11.253 8.392 1.00 91.00 85 ASP A CA 1
ATOM 719 C C . ASP A 1 85 ? 11.662 -11.664 8.584 1.00 91.00 85 ASP A C 1
ATOM 721 O O . ASP A 1 85 ? 12.189 -11.606 9.692 1.00 91.00 85 ASP A O 1
ATOM 725 N N . LYS A 1 86 ? 12.356 -12.052 7.505 1.00 89.56 86 LYS A N 1
ATOM 726 C CA . LYS A 1 86 ? 13.766 -12.479 7.585 1.00 89.56 86 LYS A CA 1
ATOM 727 C C . LYS A 1 86 ? 14.708 -11.340 7.987 1.00 89.56 86 LYS A C 1
ATOM 729 O O . LYS A 1 86 ? 15.741 -11.600 8.596 1.00 89.56 86 LYS A O 1
ATOM 734 N N . PHE A 1 87 ? 14.384 -10.113 7.587 1.00 88.88 87 PHE A N 1
ATOM 735 C CA . PHE A 1 87 ? 15.182 -8.928 7.900 1.00 88.88 87 PHE A CA 1
ATOM 736 C C . PHE A 1 87 ? 14.654 -8.213 9.145 1.00 88.88 87 PHE A C 1
ATOM 738 O O . PHE A 1 87 ? 15.378 -7.406 9.717 1.00 88.88 87 PHE A O 1
ATOM 745 N N . ALA A 1 88 ? 13.437 -8.562 9.585 1.00 92.81 88 ALA A N 1
ATOM 746 C CA . ALA A 1 88 ? 12.702 -7.884 10.642 1.00 92.81 88 ALA A CA 1
ATOM 747 C C . ALA A 1 88 ? 12.682 -6.364 10.418 1.00 92.81 88 ALA A C 1
ATOM 749 O O . ALA A 1 88 ? 12.969 -5.587 11.331 1.00 92.81 88 ALA A O 1
ATOM 750 N N . ASP A 1 89 ? 12.388 -5.967 9.178 1.00 93.62 89 ASP A N 1
ATOM 751 C CA . ASP A 1 89 ? 12.439 -4.578 8.742 1.00 93.62 89 ASP A CA 1
ATOM 752 C C . ASP A 1 89 ? 11.345 -4.262 7.717 1.00 93.62 89 ASP A C 1
ATOM 754 O O . ASP A 1 89 ? 10.858 -5.143 6.997 1.00 93.62 89 ASP A O 1
ATOM 758 N N . TRP A 1 90 ? 10.989 -2.982 7.645 1.00 95.50 90 TRP A N 1
ATOM 759 C CA . TRP A 1 90 ? 10.203 -2.431 6.553 1.00 95.50 90 TRP A CA 1
ATOM 760 C C . TRP A 1 90 ? 11.099 -2.289 5.332 1.00 95.50 90 TRP A C 1
ATOM 762 O O . TRP A 1 90 ? 12.157 -1.665 5.397 1.00 95.50 90 TRP A O 1
ATOM 772 N N . VAL A 1 91 ? 10.668 -2.841 4.207 1.00 94.50 91 VAL A N 1
ATOM 773 C CA . VAL A 1 91 ? 11.420 -2.796 2.952 1.00 94.50 91 VAL A CA 1
ATOM 774 C C . VAL A 1 91 ? 10.521 -2.327 1.819 1.00 94.50 91 VAL A C 1
ATOM 776 O O . VAL A 1 91 ? 9.294 -2.418 1.906 1.00 94.50 91 VAL A O 1
ATOM 779 N N . ALA A 1 92 ? 11.132 -1.852 0.737 1.00 89.75 92 ALA A N 1
ATOM 780 C CA . ALA A 1 92 ? 10.429 -1.568 -0.507 1.00 89.75 92 ALA A CA 1
ATOM 781 C C . ALA A 1 92 ? 10.886 -2.536 -1.606 1.00 89.75 92 ALA A C 1
ATOM 783 O O . ALA A 1 92 ? 12.062 -2.900 -1.687 1.00 89.75 92 ALA A O 1
ATOM 784 N N . THR A 1 93 ? 9.951 -3.018 -2.424 1.00 71.81 93 THR A N 1
ATOM 785 C CA . THR A 1 93 ? 10.243 -4.011 -3.469 1.00 71.81 93 THR A CA 1
ATOM 786 C C . THR A 1 93 ? 11.217 -3.462 -4.510 1.00 71.81 93 THR A C 1
ATOM 788 O O . THR A 1 93 ? 10.868 -2.515 -5.196 1.00 71.81 93 THR A O 1
ATOM 791 N N . ASP A 1 94 ? 12.405 -4.072 -4.570 1.00 61.47 94 ASP A N 1
ATOM 792 C CA . ASP A 1 94 ? 13.200 -4.440 -5.763 1.00 61.47 94 ASP A CA 1
ATOM 793 C C . ASP A 1 94 ? 14.357 -5.373 -5.326 1.00 61.47 94 ASP A C 1
ATOM 795 O O . ASP A 1 94 ? 14.689 -6.317 -6.034 1.00 61.47 94 ASP A O 1
ATOM 799 N N . PHE A 1 95 ? 14.871 -5.215 -4.092 1.00 58.66 95 PHE A N 1
ATOM 800 C CA . PHE A 1 95 ? 15.889 -6.106 -3.492 1.00 58.66 95 PHE A CA 1
ATOM 801 C C . PHE A 1 95 ? 15.670 -6.437 -2.003 1.00 58.66 95 PHE A C 1
ATOM 803 O O . PHE A 1 95 ? 16.460 -7.166 -1.404 1.00 58.66 95 PHE A O 1
ATOM 810 N N . GLY A 1 96 ? 14.583 -5.939 -1.400 1.00 68.19 96 GLY A N 1
ATOM 811 C CA . GLY A 1 96 ? 14.407 -5.997 0.054 1.00 68.19 96 GLY A CA 1
ATOM 812 C C . GLY A 1 96 ? 15.286 -4.978 0.783 1.00 68.19 96 GLY A C 1
ATOM 813 O O . GLY A 1 96 ? 15.656 -5.210 1.931 1.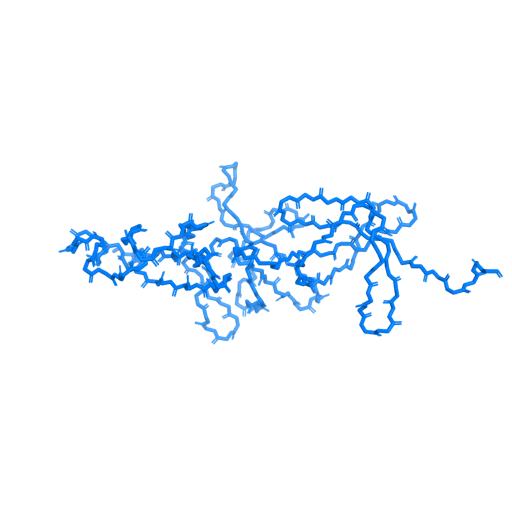00 68.19 96 GLY A O 1
ATOM 814 N N . ASP A 1 97 ? 15.631 -3.871 0.116 1.00 82.56 97 ASP A N 1
ATOM 815 C CA . ASP A 1 97 ? 16.368 -2.781 0.743 1.00 82.56 97 ASP A CA 1
ATOM 816 C C . ASP A 1 97 ? 15.539 -2.182 1.880 1.00 82.56 97 ASP A C 1
ATOM 818 O O . ASP A 1 97 ? 14.335 -1.938 1.742 1.00 82.56 97 ASP A O 1
ATOM 822 N N . SER A 1 98 ? 16.215 -1.927 2.999 1.00 92.19 98 SER A N 1
ATOM 823 C CA . SER A 1 98 ? 15.626 -1.293 4.173 1.00 92.19 98 SER A CA 1
ATOM 824 C C . SER A 1 98 ? 15.043 0.068 3.812 1.00 92.19 98 SER A C 1
ATOM 826 O O . SER A 1 98 ? 15.772 0.969 3.389 1.00 92.19 98 SER A O 1
ATOM 828 N N . LEU A 1 99 ? 13.741 0.240 4.045 1.00 94.31 99 LEU A N 1
ATOM 829 C CA . LEU A 1 99 ? 13.024 1.495 3.828 1.00 94.31 99 LEU A CA 1
ATOM 830 C C . LEU A 1 99 ? 13.657 2.649 4.616 1.00 94.31 99 LEU A C 1
ATOM 832 O O . LEU A 1 99 ? 13.646 3.790 4.162 1.00 94.31 99 LEU A O 1
ATOM 836 N N . TYR A 1 100 ? 14.251 2.357 5.777 1.00 94.19 100 TYR A N 1
ATOM 837 C CA . TYR A 1 100 ? 14.937 3.345 6.609 1.00 94.19 100 TYR A CA 1
ATOM 838 C C . TYR A 1 100 ? 16.034 4.112 5.858 1.00 94.19 100 TYR A C 1
ATOM 840 O O . TYR A 1 100 ? 16.294 5.268 6.181 1.00 94.19 100 TYR A O 1
ATOM 848 N N . LEU A 1 101 ? 16.673 3.490 4.863 1.00 92.81 101 LEU A N 1
ATOM 849 C CA . LEU A 1 101 ? 17.793 4.085 4.132 1.00 92.81 101 LEU A CA 1
ATOM 850 C C . LEU A 1 101 ? 17.374 5.165 3.131 1.00 92.81 101 LEU A C 1
ATOM 852 O O . LEU A 1 101 ? 18.234 5.925 2.698 1.00 92.81 101 LEU A O 1
ATOM 856 N N . PHE A 1 102 ? 16.101 5.199 2.732 1.00 92.56 102 PHE A N 1
ATOM 857 C CA . PHE A 1 102 ? 15.644 6.051 1.631 1.00 92.56 102 PHE A CA 1
ATOM 858 C C . PHE A 1 102 ? 14.223 6.608 1.800 1.00 92.56 102 PHE A C 1
ATOM 860 O O . PHE A 1 102 ? 13.660 7.175 0.863 1.00 92.56 102 PHE A O 1
ATOM 867 N N . ALA A 1 103 ? 13.596 6.450 2.965 1.00 94.69 103 ALA A N 1
ATOM 868 C CA . ALA A 1 103 ? 12.246 6.961 3.193 1.00 94.69 103 ALA A CA 1
ATOM 869 C C . ALA A 1 103 ? 12.149 8.476 2.947 1.00 94.69 103 ALA A C 1
ATOM 871 O O . ALA A 1 103 ? 11.245 8.926 2.252 1.00 94.69 103 ALA A O 1
ATOM 872 N N . ASP A 1 104 ? 13.112 9.248 3.450 1.00 95.12 104 ASP A N 1
ATOM 873 C CA . ASP A 1 104 ? 13.140 10.713 3.388 1.00 95.12 104 ASP A CA 1
ATOM 874 C C . ASP A 1 104 ? 13.507 11.287 2.010 1.00 95.12 104 ASP A C 1
ATOM 876 O O . ASP A 1 104 ? 13.326 12.481 1.778 1.00 95.12 104 ASP A O 1
ATOM 880 N N . GLU A 1 105 ? 13.973 10.451 1.082 1.00 94.25 105 GLU A N 1
ATOM 881 C CA . GLU A 1 105 ? 14.156 10.801 -0.332 1.00 94.25 105 GLU A CA 1
ATOM 882 C C . GLU A 1 105 ? 13.005 10.321 -1.230 1.00 94.25 105 GLU A C 1
ATOM 884 O O . GLU A 1 105 ? 12.956 10.676 -2.407 1.00 94.25 105 GLU A O 1
ATOM 889 N N . SER A 1 106 ? 12.080 9.526 -0.691 1.00 94.62 106 SER A N 1
ATOM 890 C CA . SER A 1 106 ? 10.961 8.949 -1.439 1.00 94.62 106 SER A CA 1
ATOM 891 C C . SER A 1 106 ? 9.693 9.792 -1.315 1.00 94.62 106 SER A C 1
ATOM 893 O O . SER A 1 106 ? 9.571 10.631 -0.424 1.00 94.62 106 SER A O 1
ATOM 895 N N . GLU A 1 107 ? 8.716 9.553 -2.184 1.00 96.81 107 GLU A N 1
ATOM 896 C CA . GLU A 1 107 ? 7.375 10.146 -2.114 1.00 96.81 107 GLU A CA 1
ATOM 897 C C . GLU A 1 107 ? 6.306 9.062 -2.101 1.00 96.81 107 GLU A C 1
ATOM 899 O O . GLU A 1 107 ? 6.350 8.155 -2.929 1.00 96.81 107 GLU A O 1
ATOM 904 N N . VAL A 1 108 ? 5.332 9.148 -1.190 1.00 95.81 108 VAL A N 1
ATOM 905 C CA . VAL A 1 108 ? 4.160 8.265 -1.242 1.00 95.81 108 VAL A CA 1
ATOM 906 C C . VAL A 1 108 ? 3.251 8.712 -2.386 1.00 95.81 108 VAL A C 1
ATOM 908 O O . VAL A 1 108 ? 2.650 9.782 -2.336 1.00 95.81 108 VAL A O 1
ATOM 911 N N . VAL A 1 109 ? 3.107 7.856 -3.395 1.00 94.00 109 VAL A N 1
ATOM 912 C CA . VAL A 1 109 ? 2.344 8.125 -4.627 1.00 94.00 109 VAL A CA 1
ATOM 913 C C . VAL A 1 109 ? 1.039 7.330 -4.716 1.00 94.00 109 VAL A C 1
ATOM 915 O O . VAL A 1 109 ? 0.217 7.559 -5.602 1.00 94.00 109 VAL A O 1
ATOM 918 N N . GLY A 1 110 ? 0.804 6.396 -3.793 1.00 91.44 110 GLY A N 1
ATOM 919 C CA . GLY A 1 110 ? -0.429 5.616 -3.762 1.00 91.44 110 GLY A CA 1
ATOM 920 C C . GLY A 1 110 ? -0.385 4.451 -2.783 1.00 91.44 110 GLY A C 1
ATOM 921 O O . GLY A 1 110 ? 0.464 4.383 -1.902 1.00 91.44 110 GLY A O 1
ATOM 922 N N . THR A 1 111 ? -1.316 3.512 -2.944 1.00 89.88 111 THR A N 1
ATOM 923 C CA . THR A 1 111 ? -1.357 2.263 -2.173 1.00 89.88 111 THR A CA 1
ATOM 924 C C . THR A 1 111 ? -2.031 1.163 -2.983 1.00 89.88 111 THR A C 1
ATOM 926 O O . THR A 1 111 ? -2.979 1.422 -3.723 1.00 89.88 111 THR A O 1
ATOM 929 N N . THR A 1 112 ? -1.599 -0.081 -2.803 1.00 85.56 112 THR A N 1
ATOM 930 C CA . THR A 1 112 ? -2.242 -1.268 -3.394 1.00 85.56 112 THR A CA 1
ATOM 931 C C . THR A 1 112 ? -3.593 -1.608 -2.749 1.00 85.56 112 THR A C 1
ATOM 933 O O . THR A 1 112 ? -4.335 -2.437 -3.287 1.00 85.56 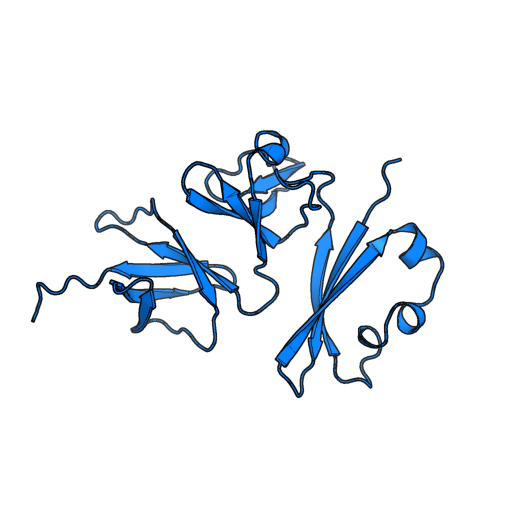112 THR A O 1
ATOM 936 N N . ARG A 1 113 ? -3.945 -0.978 -1.613 1.00 85.56 113 ARG A N 1
ATOM 937 C CA . ARG A 1 113 ? -5.254 -1.100 -0.950 1.00 85.56 113 ARG A CA 1
ATOM 938 C C . ARG A 1 113 ? -6.303 -0.303 -1.731 1.00 85.56 113 ARG A C 1
ATOM 940 O O . ARG A 1 113 ? -6.628 0.844 -1.406 1.00 85.56 113 ARG A O 1
ATOM 947 N N . GLY A 1 114 ? -6.795 -0.914 -2.805 1.00 80.19 114 GLY A N 1
ATOM 948 C CA . GLY A 1 114 ? -7.779 -0.348 -3.721 1.00 80.19 114 GLY A CA 1
ATOM 949 C C . GLY A 1 114 ? -7.601 -0.892 -5.136 1.00 80.19 114 GLY A C 1
ATOM 950 O O . GLY A 1 114 ? -7.290 -2.066 -5.334 1.00 80.19 114 GLY A O 1
ATOM 951 N N . THR A 1 115 ? -7.798 -0.019 -6.118 1.00 78.88 115 THR A N 1
ATOM 952 C CA . THR A 1 115 ? -7.696 -0.334 -7.547 1.00 78.88 115 THR A CA 1
ATOM 953 C C . THR A 1 115 ? -6.265 -0.236 -8.077 1.00 78.88 115 THR A C 1
ATOM 955 O O .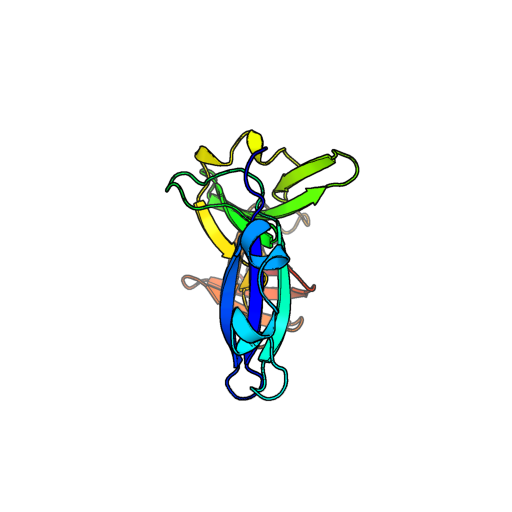 THR A 1 115 ? -5.962 -0.816 -9.111 1.00 78.88 115 THR A O 1
ATOM 958 N N . MET A 1 116 ? -5.352 0.447 -7.384 1.00 84.69 116 MET A N 1
ATOM 959 C CA . MET A 1 116 ? -3.998 0.678 -7.896 1.00 84.69 116 MET A CA 1
ATOM 960 C C . MET A 1 116 ? -3.117 -0.584 -7.875 1.00 84.69 116 MET A C 1
ATOM 962 O O . MET A 1 116 ? -3.164 -1.400 -6.944 1.00 84.69 116 MET A O 1
ATOM 966 N N . LYS A 1 117 ? -2.273 -0.715 -8.902 1.00 83.56 117 LYS A N 1
ATOM 967 C CA . LYS A 1 117 ? -1.201 -1.716 -9.021 1.00 83.56 117 LYS A CA 1
ATOM 968 C C . LYS A 1 117 ? 0.046 -1.089 -9.625 1.00 83.56 117 LYS A C 1
ATOM 970 O O . LYS A 1 117 ? -0.052 -0.111 -10.363 1.00 83.56 117 LYS A O 1
ATOM 975 N N . ILE A 1 118 ? 1.190 -1.717 -9.368 1.00 87.69 118 ILE A N 1
ATOM 976 C CA . ILE A 1 118 ? 2.430 -1.430 -10.092 1.00 87.69 118 ILE A CA 1
ATOM 977 C C . ILE A 1 118 ? 2.441 -2.270 -11.375 1.00 87.69 118 ILE A C 1
ATOM 979 O O . ILE A 1 118 ? 2.314 -3.497 -11.310 1.00 87.69 118 ILE A O 1
ATOM 983 N N . ALA A 1 119 ? 2.592 -1.624 -12.527 1.00 88.25 119 ALA A N 1
ATOM 984 C CA . ALA A 1 119 ? 2.805 -2.274 -13.811 1.00 88.25 119 ALA A CA 1
ATOM 985 C C . ALA A 1 119 ? 4.297 -2.275 -14.155 1.00 88.25 119 ALA A C 1
ATOM 987 O O . ALA A 1 119 ? 4.883 -1.212 -14.327 1.00 88.2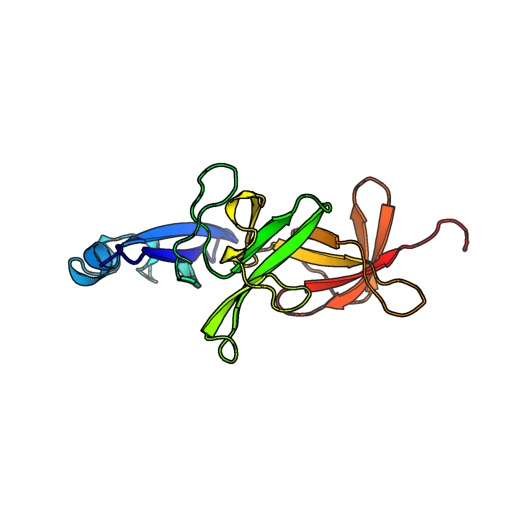5 119 ALA A O 1
ATOM 988 N N . TYR A 1 120 ? 4.895 -3.462 -14.247 1.00 88.75 120 TYR A N 1
ATOM 989 C CA . TYR A 1 120 ? 6.299 -3.669 -14.597 1.00 88.75 120 TYR A CA 1
ATOM 990 C C . TYR A 1 120 ? 6.434 -3.915 -16.098 1.00 88.75 120 TYR A C 1
ATOM 992 O O . TYR A 1 120 ? 5.824 -4.854 -16.624 1.00 88.75 120 TYR A O 1
ATOM 1000 N N . ILE A 1 121 ? 7.230 -3.089 -16.775 1.00 89.31 121 ILE A N 1
ATOM 1001 C CA . ILE A 1 121 ? 7.515 -3.244 -18.202 1.00 89.31 121 ILE A CA 1
ATOM 1002 C C . ILE A 1 121 ? 8.590 -4.316 -18.360 1.00 89.31 121 ILE A C 1
ATOM 1004 O O . ILE A 1 121 ? 9.731 -4.136 -17.939 1.00 89.31 121 ILE A O 1
ATOM 1008 N N . ILE A 1 122 ? 8.212 -5.441 -18.964 1.00 89.06 122 ILE A N 1
ATOM 1009 C CA . ILE A 1 122 ? 9.114 -6.568 -19.186 1.00 89.06 122 ILE A CA 1
ATOM 1010 C C . ILE A 1 122 ? 9.867 -6.370 -20.506 1.00 89.06 122 ILE A C 1
ATOM 1012 O O . ILE A 1 122 ? 9.268 -6.128 -21.553 1.00 89.06 122 ILE A O 1
ATOM 1016 N N . ASN A 1 123 ? 11.188 -6.492 -20.448 1.00 86.44 123 ASN A N 1
ATOM 1017 C CA . ASN A 1 123 ? 12.089 -6.477 -21.594 1.00 86.44 123 ASN A CA 1
ATOM 1018 C C . ASN A 1 123 ? 12.138 -7.855 -22.279 1.00 86.44 123 ASN A C 1
ATOM 1020 O O . ASN A 1 123 ? 11.726 -8.866 -21.708 1.00 86.44 123 ASN A O 1
ATOM 1024 N N . GLU A 1 124 ? 12.705 -7.929 -23.487 1.00 83.06 124 GLU A N 1
ATOM 1025 C CA . GLU A 1 124 ? 12.858 -9.197 -24.227 1.00 83.06 124 GLU A CA 1
ATOM 1026 C C . GLU A 1 124 ? 13.668 -10.259 -23.463 1.00 83.06 124 GLU A C 1
ATOM 1028 O O . GLU A 1 124 ? 13.435 -11.457 -23.619 1.00 83.06 124 GLU A O 1
ATOM 1033 N N . ASP A 1 125 ? 14.597 -9.827 -22.608 1.00 83.94 125 ASP A N 1
ATOM 1034 C CA . ASP A 1 125 ? 15.410 -10.695 -21.751 1.00 83.94 125 ASP A CA 1
ATOM 1035 C C . ASP A 1 125 ? 14.685 -11.155 -20.468 1.00 83.94 125 ASP A C 1
ATOM 1037 O O . ASP A 1 125 ? 15.258 -11.885 -19.657 1.00 83.94 125 ASP A O 1
ATOM 1041 N N . GLY A 1 126 ? 13.425 -10.747 -20.280 1.00 79.44 126 GLY A N 1
ATOM 1042 C CA . GLY A 1 126 ? 12.603 -11.061 -19.114 1.00 79.44 126 GLY A CA 1
ATOM 1043 C C . GLY A 1 126 ? 12.857 -10.175 -17.890 1.00 79.44 126 GLY A C 1
ATOM 1044 O O . GLY A 1 126 ? 12.234 -10.400 -16.851 1.00 79.44 126 GLY A O 1
ATOM 1045 N N . THR A 1 127 ? 13.748 -9.184 -17.981 1.00 83.31 127 THR A N 1
ATOM 1046 C CA . THR A 1 127 ? 14.000 -8.213 -16.904 1.00 83.31 127 THR A CA 1
ATOM 1047 C C . THR A 1 127 ? 12.988 -7.067 -16.919 1.00 83.31 127 THR A C 1
ATOM 1049 O O . THR A 1 127 ? 12.253 -6.890 -17.886 1.00 83.31 127 THR A O 1
ATOM 1052 N N . SER A 1 128 ? 12.940 -6.273 -15.845 1.00 81.25 128 SER A N 1
ATOM 1053 C CA . SER A 1 128 ? 12.129 -5.055 -15.765 1.00 81.25 128 SER A CA 1
ATOM 1054 C C . SER A 1 128 ? 12.925 -3.953 -15.086 1.00 81.25 128 SER A C 1
ATOM 1056 O O . SER A 1 128 ? 13.322 -4.114 -13.935 1.00 81.25 128 SER A O 1
ATOM 1058 N N . ASN A 1 129 ? 13.092 -2.821 -15.767 1.00 80.50 129 ASN A N 1
ATOM 1059 C CA . ASN A 1 129 ? 13.791 -1.643 -15.234 1.00 80.50 129 ASN A CA 1
ATOM 1060 C C . ASN A 1 129 ? 12.900 -0.394 -15.183 1.00 80.50 129 ASN A C 1
ATOM 1062 O O . ASN A 1 129 ? 13.365 0.664 -14.778 1.00 80.50 129 ASN A O 1
ATOM 1066 N N . GLU A 1 130 ? 11.640 -0.517 -15.595 1.00 84.25 130 GLU A N 1
ATOM 1067 C CA . GLU A 1 130 ? 10.673 0.575 -15.640 1.00 84.25 130 GLU A CA 1
ATOM 1068 C C . GLU A 1 130 ? 9.338 0.082 -15.089 1.00 84.25 130 GLU A C 1
ATOM 1070 O O . GLU A 1 130 ? 8.913 -1.051 -15.358 1.00 84.25 130 GLU A O 1
ATOM 1075 N N . ASN A 1 131 ? 8.660 0.939 -14.334 1.00 87.94 131 ASN A N 1
ATOM 1076 C CA . ASN A 1 131 ? 7.307 0.680 -13.888 1.00 87.94 131 ASN A CA 1
ATOM 1077 C C . ASN A 1 131 ? 6.482 1.965 -13.768 1.00 87.94 131 ASN A C 1
ATOM 1079 O O . ASN A 1 131 ? 7.001 3.077 -13.794 1.00 87.94 131 ASN A O 1
ATOM 1083 N N . PHE A 1 132 ? 5.166 1.801 -13.677 1.00 87.81 132 PHE A N 1
ATOM 1084 C CA . PHE A 1 132 ? 4.242 2.896 -13.395 1.00 87.81 132 PHE A CA 1
ATOM 1085 C C . PHE A 1 132 ? 3.003 2.392 -12.655 1.00 87.81 132 PHE A C 1
ATOM 1087 O O . PHE A 1 132 ? 2.713 1.193 -12.631 1.00 87.81 132 PHE A O 1
ATOM 1094 N N . ILE A 1 133 ? 2.252 3.309 -12.042 1.00 87.00 133 ILE A N 1
ATOM 1095 C CA . ILE A 1 133 ? 0.973 2.974 -11.411 1.00 87.00 133 ILE A CA 1
ATOM 1096 C C . ILE A 1 133 ? -0.115 2.916 -12.473 1.00 87.00 133 ILE A C 1
ATOM 1098 O O . ILE A 1 133 ? -0.279 3.840 -13.268 1.00 87.00 133 ILE A O 1
ATOM 1102 N N . ILE A 1 134 ? -0.907 1.852 -12.423 1.00 84.06 134 ILE A N 1
ATOM 1103 C CA . ILE A 1 134 ? -2.169 1.757 -13.150 1.00 84.06 134 ILE A CA 1
ATOM 1104 C C . ILE A 1 134 ? -3.326 1.635 -12.173 1.00 84.06 134 ILE A C 1
ATOM 1106 O O . ILE A 1 134 ? -3.220 0.978 -11.134 1.00 84.06 134 ILE A O 1
ATOM 1110 N N . GLU A 1 135 ? -4.455 2.239 -12.525 1.00 77.94 135 GLU A N 1
ATOM 1111 C CA . GLU A 1 135 ? -5.712 2.009 -11.830 1.00 77.94 135 GLU A CA 1
ATOM 1112 C C . GLU A 1 135 ? -6.438 0.825 -12.481 1.00 77.94 135 GLU A C 1
ATOM 1114 O O . GLU A 1 135 ? -6.828 0.882 -13.652 1.00 77.94 135 GLU A O 1
ATOM 1119 N N . LEU A 1 136 ? -6.602 -0.273 -11.736 1.00 66.25 136 LEU A N 1
ATOM 1120 C CA . LEU A 1 136 ? -7.327 -1.442 -12.208 1.00 66.25 136 LEU A CA 1
ATOM 1121 C C . LEU A 1 136 ? -8.835 -1.190 -12.219 1.00 66.25 136 LEU A C 1
ATOM 1123 O O . LEU A 1 136 ? -9.425 -0.957 -11.165 1.00 66.25 136 LEU A O 1
ATOM 1127 N N . LYS A 1 137 ? -9.475 -1.356 -13.382 1.00 63.53 137 LYS A N 1
ATOM 1128 C CA . LYS A 1 137 ? -10.922 -1.602 -13.450 1.00 63.53 137 LYS A CA 1
ATOM 1129 C C . LYS A 1 137 ? -11.321 -2.955 -14.024 1.00 63.53 137 LYS A C 1
ATOM 1131 O O . LYS A 1 137 ? -12.472 -3.294 -13.835 1.00 63.53 137 LYS A O 1
ATOM 1136 N N . ASP A 1 138 ? -10.411 -3.711 -14.648 1.00 57.53 138 ASP A N 1
ATOM 1137 C CA . ASP A 1 138 ? -10.516 -5.161 -14.917 1.00 57.53 138 ASP A CA 1
ATOM 1138 C C . ASP A 1 138 ? -9.408 -5.554 -15.909 1.00 57.53 138 ASP A C 1
ATOM 1140 O O . ASP A 1 138 ? -9.606 -5.525 -17.124 1.00 57.53 138 ASP A O 1
ATOM 1144 N N . TYR A 1 139 ? -8.215 -5.898 -15.422 1.00 65.62 139 TYR A N 1
ATOM 1145 C CA . TYR A 1 139 ? -7.112 -6.288 -16.302 1.00 65.62 139 TYR A CA 1
ATOM 1146 C C . TYR A 1 139 ? -6.887 -7.785 -16.182 1.00 65.62 139 TYR A C 1
ATOM 1148 O O . TYR A 1 139 ? -6.532 -8.295 -15.125 1.00 65.62 139 TYR A O 1
ATOM 1156 N N . LYS A 1 140 ? -7.139 -8.479 -17.286 1.00 73.88 140 LYS A N 1
ATOM 1157 C CA . LYS A 1 140 ? -6.789 -9.881 -17.486 1.00 73.88 140 LYS A CA 1
ATOM 1158 C C . LYS A 1 140 ? -5.630 -9.931 -18.466 1.00 73.88 140 LYS A C 1
ATOM 1160 O O . LYS A 1 140 ? -5.469 -9.023 -19.284 1.00 73.88 140 LYS A O 1
ATOM 1165 N N . LYS A 1 141 ? -4.862 -11.015 -18.425 1.00 81.25 141 LYS A N 1
ATOM 1166 C CA . LYS A 1 141 ? -3.908 -11.333 -19.489 1.00 81.25 141 LYS A CA 1
ATOM 1167 C C . LYS A 1 141 ? -4.535 -11.111 -20.880 1.00 81.25 141 LYS A C 1
ATOM 1169 O O . LYS A 1 141 ? -5.637 -11.598 -21.138 1.00 81.25 141 LYS A O 1
ATOM 1174 N N . GLY A 1 142 ? -3.834 -10.380 -21.746 1.00 80.56 142 GLY A N 1
ATOM 1175 C CA . GLY A 1 142 ? -4.261 -9.998 -23.096 1.00 80.56 142 GLY A CA 1
ATOM 1176 C C . GLY A 1 142 ? -4.970 -8.641 -23.206 1.00 80.56 142 GLY A C 1
ATOM 1177 O O . GLY A 1 142 ? -5.315 -8.224 -24.309 1.00 80.56 142 GLY A O 1
ATOM 1178 N N . VAL A 1 143 ? -5.209 -7.932 -22.097 1.00 87.38 143 VAL A N 1
ATOM 1179 C CA . VAL A 1 143 ? -5.744 -6.560 -22.143 1.00 87.38 143 VAL A CA 1
ATOM 1180 C C . VAL A 1 143 ? -4.662 -5.590 -22.619 1.00 87.38 143 VAL A C 1
ATOM 1182 O O . VAL A 1 143 ? -3.525 -5.653 -22.153 1.00 87.38 143 VAL A O 1
ATOM 1185 N N . ILE A 1 144 ? -5.039 -4.671 -23.514 1.00 87.31 144 ILE A N 1
ATOM 1186 C CA . ILE A 1 144 ? -4.181 -3.569 -23.956 1.00 87.31 144 ILE A CA 1
ATOM 1187 C C . ILE A 1 144 ? -4.419 -2.353 -23.057 1.00 87.31 144 ILE A C 1
ATOM 1189 O O . ILE A 1 144 ? -5.554 -1.903 -22.903 1.00 87.31 144 ILE A O 1
ATOM 1193 N N . ILE A 1 145 ? -3.343 -1.823 -22.487 1.00 86.56 145 ILE A N 1
ATOM 1194 C CA . ILE A 1 145 ? -3.309 -0.613 -21.665 1.00 86.56 145 ILE A CA 1
ATOM 1195 C C . ILE A 1 145 ? -2.648 0.498 -22.474 1.00 86.56 145 ILE A C 1
ATOM 1197 O O . ILE A 1 145 ? -1.675 0.243 -23.180 1.00 86.56 145 ILE A O 1
ATOM 1201 N N . GLU A 1 146 ? -3.150 1.723 -22.351 1.00 86.00 146 GLU A N 1
ATOM 1202 C CA . GLU A 1 146 ? -2.501 2.909 -22.903 1.00 86.00 146 GLU A CA 1
ATOM 1203 C C . GLU A 1 146 ? -2.031 3.809 -21.760 1.00 86.00 146 GLU A C 1
ATOM 1205 O O . GLU A 1 146 ? -2.816 4.146 -20.872 1.00 86.00 146 GLU A O 1
ATOM 1210 N N . ASN A 1 147 ? -0.751 4.176 -21.763 1.00 82.38 147 ASN A N 1
ATOM 1211 C CA . ASN A 1 147 ? -0.183 5.107 -20.796 1.00 82.38 147 ASN A CA 1
ATOM 1212 C C . ASN A 1 147 ? 0.774 6.069 -21.503 1.00 82.38 147 ASN A C 1
ATOM 1214 O O . ASN A 1 147 ? 1.644 5.632 -22.249 1.00 82.38 147 ASN A O 1
ATOM 1218 N N . TYR A 1 148 ? 0.584 7.375 -21.299 1.00 81.06 148 TYR A N 1
ATOM 1219 C CA . TYR A 1 148 ? 1.352 8.443 -21.958 1.00 81.06 148 TYR A CA 1
ATOM 1220 C C . TYR A 1 148 ? 1.497 8.298 -23.491 1.00 81.06 148 TYR A C 1
ATOM 1222 O O . TYR A 1 148 ? 2.482 8.744 -24.072 1.00 81.06 148 TYR A O 1
ATOM 1230 N N . GLY A 1 149 ? 0.501 7.705 -24.158 1.00 83.06 149 GLY A N 1
ATOM 1231 C CA . GLY A 1 149 ? 0.501 7.480 -25.610 1.00 83.06 149 GLY A CA 1
ATOM 1232 C C . GLY A 1 149 ? 1.214 6.202 -26.068 1.00 83.06 149 GLY A C 1
ATOM 1233 O O . GLY A 1 149 ? 1.206 5.904 -27.259 1.00 83.06 149 GLY A O 1
ATOM 1234 N N . GLU A 1 150 ? 1.785 5.418 -25.151 1.00 87.06 150 GLU A N 1
ATOM 1235 C CA . GLU A 1 150 ? 2.321 4.086 -25.435 1.00 87.06 150 GLU A CA 1
ATOM 1236 C C . GLU A 1 150 ? 1.280 3.002 -25.143 1.00 87.06 150 GLU A C 1
ATOM 1238 O O . GLU A 1 150 ? 0.480 3.125 -24.212 1.00 87.06 150 GLU A O 1
ATOM 1243 N N . LYS A 1 151 ? 1.306 1.914 -25.923 1.00 89.56 151 LYS A N 1
ATOM 1244 C CA . LYS A 1 151 ? 0.423 0.756 -25.740 1.00 89.56 151 LYS A CA 1
ATOM 1245 C C . LYS A 1 151 ? 1.181 -0.431 -25.176 1.00 89.56 151 LYS A C 1
ATOM 1247 O O . LYS A 1 151 ? 2.281 -0.749 -25.626 1.00 89.56 151 LYS A O 1
ATOM 1252 N N . PHE A 1 152 ? 0.541 -1.128 -24.249 1.00 89.56 152 PHE A N 1
ATOM 1253 C CA . PHE A 1 152 ? 1.114 -2.270 -23.557 1.00 89.56 152 PHE A CA 1
ATOM 1254 C C . PHE A 1 152 ? 0.127 -3.427 -23.477 1.00 89.56 152 PHE A C 1
ATOM 1256 O O . PHE A 1 152 ? -1.053 -3.200 -23.238 1.00 89.56 152 PHE A O 1
ATOM 1263 N N . GLU A 1 153 ? 0.592 -4.663 -23.617 1.00 90.06 153 GLU A N 1
ATOM 1264 C CA . GLU A 1 153 ? -0.220 -5.861 -23.383 1.00 90.06 153 GLU A CA 1
ATOM 1265 C C . GLU A 1 153 ? 0.069 -6.445 -21.997 1.00 90.06 153 GLU A C 1
ATOM 1267 O O . GLU A 1 153 ? 1.226 -6.668 -21.641 1.00 90.06 153 GLU A O 1
ATOM 1272 N N . VAL A 1 154 ? -0.976 -6.740 -21.220 1.00 89.12 154 VAL A N 1
ATOM 1273 C CA . VAL A 1 154 ? -0.848 -7.472 -19.951 1.00 89.12 154 VAL A CA 1
ATOM 1274 C C . VAL A 1 154 ? -0.488 -8.925 -20.226 1.00 89.12 154 VAL A C 1
ATOM 1276 O O . VAL A 1 154 ? -1.290 -9.676 -20.781 1.00 89.12 154 VAL A O 1
ATOM 1279 N N . VAL A 1 155 ? 0.687 -9.358 -19.777 1.00 88.94 155 VAL A N 1
ATOM 1280 C CA . VAL A 1 155 ? 1.161 -10.739 -19.971 1.00 88.94 155 VAL A CA 1
ATOM 1281 C C . VAL A 1 155 ? 0.983 -11.623 -18.744 1.00 88.94 155 VAL A C 1
ATOM 1283 O O . VAL A 1 155 ? 0.804 -12.839 -18.884 1.00 88.94 155 VAL A O 1
ATOM 1286 N N . SER A 1 156 ? 0.971 -11.022 -17.557 1.00 85.44 156 SER A N 1
ATOM 1287 C CA . SER A 1 156 ? 0.606 -11.682 -16.306 1.00 85.44 156 SER A CA 1
ATOM 1288 C C . SER A 1 156 ? 0.120 -10.678 -15.274 1.00 85.44 156 SER A C 1
ATOM 1290 O O . SER A 1 156 ? 0.573 -9.536 -15.239 1.00 85.44 156 SER A O 1
ATOM 1292 N N . ASP A 1 157 ? -0.758 -11.133 -14.396 1.00 80.69 157 ASP A N 1
ATOM 1293 C CA . ASP A 1 157 ? -1.323 -10.357 -13.305 1.00 80.69 157 ASP A CA 1
ATOM 1294 C C . ASP A 1 157 ? -1.255 -11.141 -11.989 1.00 80.69 157 ASP A C 1
ATOM 1296 O O . ASP A 1 157 ? -1.327 -12.371 -11.957 1.00 80.69 157 ASP A O 1
ATOM 1300 N N . ASN A 1 158 ? -1.076 -10.417 -10.886 1.00 75.31 158 ASN A N 1
ATOM 1301 C CA . ASN A 1 158 ? -1.269 -10.932 -9.538 1.00 75.31 158 ASN A CA 1
ATOM 1302 C C . ASN A 1 158 ? -1.993 -9.888 -8.669 1.00 75.31 158 ASN A C 1
ATOM 1304 O O . ASN A 1 158 ? -2.423 -8.832 -9.132 1.00 75.31 158 ASN A O 1
ATOM 1308 N N . THR A 1 159 ? -2.136 -10.175 -7.376 1.00 70.31 159 THR A N 1
ATOM 1309 C CA . THR A 1 159 ? -2.897 -9.336 -6.441 1.00 70.31 159 THR A CA 1
ATOM 1310 C C . THR A 1 159 ? -2.332 -7.932 -6.222 1.00 70.31 159 THR A C 1
ATOM 1312 O O . THR A 1 159 ? -3.058 -7.087 -5.710 1.00 70.31 159 THR A O 1
ATOM 1315 N N . SER A 1 160 ? -1.075 -7.646 -6.562 1.00 71.25 160 SER A N 1
ATOM 1316 C CA . SER A 1 160 ? -0.394 -6.368 -6.264 1.00 71.25 160 SER A CA 1
ATOM 1317 C C . SER A 1 160 ? 0.350 -5.756 -7.451 1.00 71.25 160 SER A C 1
ATOM 1319 O O . SER A 1 160 ? 0.574 -4.545 -7.463 1.00 71.25 160 SER A O 1
ATOM 1321 N N . THR A 1 161 ? 0.695 -6.555 -8.456 1.00 82.19 161 THR A N 1
ATOM 1322 C CA . THR A 1 161 ? 1.466 -6.121 -9.618 1.00 82.19 161 THR A CA 1
ATOM 1323 C C . THR A 1 161 ? 0.926 -6.747 -10.900 1.00 82.19 161 THR A C 1
ATOM 1325 O O . THR A 1 161 ? 0.268 -7.791 -10.880 1.00 82.19 161 THR A O 1
ATOM 1328 N N . VAL A 1 162 ? 1.215 -6.100 -12.024 1.00 86.06 162 VAL A N 1
ATOM 1329 C CA . VAL A 1 162 ? 1.025 -6.666 -13.360 1.00 86.06 162 VAL A CA 1
ATOM 1330 C C . VAL A 1 162 ? 2.332 -6.575 -14.135 1.00 86.06 162 VAL A C 1
ATOM 1332 O O . VAL A 1 162 ? 3.125 -5.659 -13.927 1.00 86.06 162 VAL A O 1
ATOM 1335 N N . SER A 1 163 ? 2.553 -7.526 -15.027 1.00 87.88 163 SER A N 1
ATOM 1336 C CA . SER A 1 163 ? 3.649 -7.501 -15.988 1.00 87.88 163 SER A CA 1
ATOM 1337 C C . SER A 1 163 ? 3.080 -7.174 -17.356 1.00 87.88 163 SER A C 1
ATOM 1339 O O . SER A 1 163 ? 2.075 -7.765 -17.770 1.00 87.88 163 SER A O 1
ATOM 1341 N N . ILE A 1 164 ? 3.718 -6.239 -18.047 1.00 89.69 164 ILE A N 1
ATOM 1342 C CA . ILE A 1 164 ? 3.253 -5.714 -19.326 1.00 89.69 164 ILE A CA 1
ATOM 1343 C C . ILE A 1 164 ? 4.378 -5.715 -20.365 1.00 89.69 164 ILE A C 1
ATOM 1345 O O . ILE A 1 164 ? 5.544 -5.537 -20.021 1.00 89.69 164 ILE A O 1
ATOM 1349 N N . LEU A 1 165 ? 4.028 -5.912 -21.635 1.00 89.94 165 LEU A N 1
ATOM 1350 C CA . LEU A 1 165 ? 4.947 -5.803 -22.773 1.00 89.94 165 LEU A CA 1
ATOM 1351 C C . LEU A 1 165 ? 4.593 -4.585 -23.620 1.00 89.94 165 LEU A C 1
ATOM 1353 O O . LEU A 1 165 ? 3.424 -4.393 -23.951 1.00 89.94 165 LEU A O 1
ATOM 1357 N N . ARG A 1 166 ? 5.595 -3.783 -23.998 1.00 89.69 166 ARG A N 1
ATOM 1358 C CA . ARG A 1 166 ? 5.411 -2.653 -24.920 1.00 89.69 166 ARG A CA 1
ATOM 1359 C C . ARG A 1 166 ? 5.068 -3.184 -26.314 1.00 89.69 166 ARG A C 1
ATOM 1361 O O . ARG A 1 166 ? 5.771 -4.036 -26.852 1.00 89.69 166 ARG A O 1
ATOM 1368 N N . ILE A 1 167 ? 3.993 -2.669 -26.902 1.00 86.88 167 ILE A N 1
ATOM 1369 C CA . ILE A 1 167 ? 3.588 -2.988 -28.272 1.00 86.88 167 ILE A CA 1
ATOM 1370 C C . ILE A 1 167 ? 4.262 -1.962 -29.187 1.00 86.88 167 ILE A C 1
ATOM 1372 O O . ILE A 1 167 ? 3.840 -0.808 -29.232 1.00 86.88 167 ILE A O 1
ATOM 1376 N N . SER A 1 168 ? 5.320 -2.354 -29.899 1.00 77.00 168 SER A N 1
ATOM 1377 C CA . SER A 1 168 ? 5.922 -1.488 -30.918 1.00 77.00 168 SER A CA 1
ATOM 1378 C C . SER A 1 168 ? 4.997 -1.375 -32.137 1.00 77.00 168 SER A C 1
ATOM 1380 O O . SER A 1 168 ? 4.410 -2.360 -32.588 1.00 77.00 168 SER A O 1
ATOM 1382 N N . GLU A 1 169 ? 4.862 -0.169 -32.701 1.00 62.41 169 GLU A N 1
ATOM 1383 C CA . GLU A 1 169 ? 4.057 0.067 -33.913 1.00 62.41 169 GLU A CA 1
ATOM 1384 C C . GLU A 1 169 ? 4.657 -0.570 -35.186 1.00 62.41 169 GLU A C 1
ATOM 1386 O O . GLU A 1 169 ? 4.037 -0.522 -36.245 1.00 62.41 169 GLU A O 1
ATOM 1391 N N . GLU A 1 170 ? 5.827 -1.213 -35.099 1.00 53.53 170 GLU A N 1
ATOM 1392 C CA . GLU A 1 170 ? 6.554 -1.767 -36.251 1.00 53.53 170 GLU A CA 1
ATOM 1393 C C . GLU A 1 170 ? 6.078 -3.154 -36.722 1.00 53.53 170 GLU A C 1
ATOM 1395 O O . GLU A 1 170 ? 6.580 -3.650 -37.726 1.00 53.53 170 GLU A O 1
ATOM 1400 N N . ASN A 1 171 ? 5.086 -3.775 -36.073 1.00 41.41 171 ASN A N 1
ATOM 1401 C CA . ASN A 1 171 ? 4.553 -5.083 -36.485 1.00 41.41 171 ASN A CA 1
ATOM 1402 C C . ASN A 1 171 ? 3.063 -5.032 -36.866 1.00 41.41 171 ASN A C 1
ATOM 1404 O O . ASN A 1 171 ? 2.217 -5.668 -36.230 1.00 41.41 171 ASN A O 1
ATOM 1408 N N . LYS A 1 172 ? 2.743 -4.297 -37.937 1.00 39.94 172 LYS A N 1
ATOM 1409 C CA . LYS A 1 172 ? 1.523 -4.508 -38.731 1.00 39.94 172 LYS A CA 1
ATOM 1410 C C . LYS A 1 172 ? 1.852 -4.768 -40.191 1.00 39.94 172 LYS A C 1
ATOM 1412 O O . LYS A 1 172 ? 2.637 -3.981 -40.759 1.00 39.94 172 LYS A O 1
#

Radius of gyration: 18.29 Å; chains: 1; bounding box: 43×28×63 Å

Organism: Bacillus thuringiensis (NCBI:txid1428)